Protein AF-A0A447TI63-F1 (afdb_monomer_lite)

Organism: Chromobacterium violaceum (NCBI:txid536)

Structure (mmCIF, N/CA/C/O backbone):
data_AF-A0A447TI63-F1
#
_entry.id   AF-A0A447TI63-F1
#
loop_
_atom_site.group_PDB
_atom_site.id
_atom_site.type_symbol
_atom_site.label_atom_id
_atom_site.label_alt_id
_atom_site.label_comp_id
_atom_site.label_asym_id
_atom_site.label_entity_id
_atom_site.label_seq_id
_atom_site.pdbx_PDB_ins_code
_atom_site.Cartn_x
_atom_site.Cartn_y
_atom_site.Cartn_z
_atom_site.occupancy
_atom_site.B_iso_or_equiv
_atom_site.auth_seq_id
_atom_site.auth_comp_id
_atom_site.auth_asym_id
_atom_site.auth_atom_id
_atom_site.pdbx_PDB_model_num
ATOM 1 N N . MET A 1 1 ? -27.360 9.883 8.284 1.00 72.31 1 MET A N 1
ATOM 2 C CA . MET A 1 1 ? -26.531 8.660 8.289 1.00 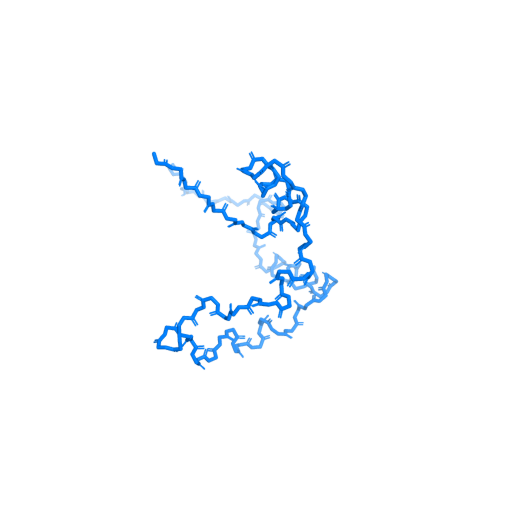72.31 1 MET A CA 1
ATOM 3 C C . MET A 1 1 ? -25.103 9.100 8.034 1.00 72.31 1 MET A C 1
ATOM 5 O O . MET A 1 1 ? -24.913 9.922 7.147 1.00 72.31 1 MET A O 1
ATOM 9 N N . LEU A 1 2 ? -24.146 8.655 8.845 1.00 87.12 2 LEU A N 1
ATOM 10 C CA . LEU A 1 2 ? -22.737 9.005 8.674 1.00 87.12 2 LEU A CA 1
ATOM 11 C C . LEU A 1 2 ? -22.013 7.832 8.007 1.00 87.12 2 LEU A C 1
ATOM 13 O O . LEU A 1 2 ? -22.190 6.695 8.435 1.00 87.12 2 LEU A O 1
ATOM 17 N N . GLY A 1 3 ? -21.224 8.120 6.974 1.00 92.12 3 GLY A N 1
ATOM 18 C CA . GLY A 1 3 ? -20.319 7.166 6.339 1.00 92.12 3 GLY A CA 1
ATOM 19 C C . GLY A 1 3 ? -18.875 7.601 6.553 1.00 92.12 3 GLY A C 1
ATOM 20 O O . GLY A 1 3 ? -18.579 8.793 6.491 1.00 92.12 3 GLY A O 1
ATOM 21 N N . VAL A 1 4 ? -17.992 6.639 6.806 1.00 92.94 4 VAL A N 1
ATOM 22 C CA . VAL A 1 4 ? -16.547 6.859 6.937 1.00 92.94 4 VAL A CA 1
ATOM 23 C C . VAL A 1 4 ? -15.852 5.958 5.925 1.00 92.94 4 VAL A C 1
ATOM 25 O O . VAL A 1 4 ? -16.168 4.773 5.838 1.00 92.94 4 VAL A O 1
ATOM 28 N N . ALA A 1 5 ? -14.930 6.524 5.151 1.00 95.06 5 ALA A N 1
ATOM 29 C CA . ALA A 1 5 ? -14.117 5.801 4.183 1.00 95.06 5 ALA A CA 1
ATOM 30 C C . ALA A 1 5 ? -12.662 6.254 4.321 1.00 95.06 5 ALA A C 1
ATOM 32 O O . ALA A 1 5 ? -12.388 7.453 4.349 1.00 95.06 5 ALA A O 1
ATOM 33 N N . PHE A 1 6 ? -11.749 5.291 4.413 1.00 95.19 6 PHE A N 1
ATOM 34 C CA . PHE A 1 6 ? -10.311 5.535 4.484 1.00 95.19 6 PHE A CA 1
ATOM 35 C C . PHE A 1 6 ? -9.660 5.354 3.109 1.00 95.19 6 PHE A C 1
ATOM 37 O O . PHE A 1 6 ? -10.208 4.692 2.227 1.00 95.19 6 PHE A O 1
ATOM 44 N N . HIS A 1 7 ? -8.482 5.945 2.937 1.00 95.75 7 HIS A N 1
ATOM 45 C CA . HIS A 1 7 ? -7.656 5.846 1.734 1.00 95.75 7 HIS A CA 1
ATOM 46 C C . HIS A 1 7 ? -6.187 5.633 2.120 1.00 95.75 7 HIS A C 1
ATOM 48 O O . HIS A 1 7 ? -5.841 5.722 3.292 1.00 95.75 7 HIS A O 1
ATOM 54 N N . GLU A 1 8 ? -5.308 5.445 1.138 1.00 96.88 8 GLU A N 1
ATOM 55 C CA . GLU A 1 8 ? -3.886 5.120 1.343 1.00 96.88 8 GLU A CA 1
ATOM 56 C C . GLU A 1 8 ? -3.130 6.086 2.270 1.00 96.88 8 GLU A C 1
ATOM 58 O O . GLU A 1 8 ? -2.356 5.648 3.109 1.00 96.88 8 GLU A O 1
ATOM 63 N N . ALA A 1 9 ? -3.382 7.395 2.177 1.00 96.75 9 ALA A N 1
ATOM 64 C CA . ALA A 1 9 ? -2.719 8.374 3.044 1.00 96.75 9 ALA A CA 1
ATOM 65 C C . ALA A 1 9 ? -3.278 8.446 4.483 1.00 96.75 9 ALA A C 1
ATOM 67 O O . ALA A 1 9 ? -2.811 9.270 5.266 1.00 96.75 9 ALA A O 1
ATOM 68 N N . ALA A 1 10 ? -4.294 7.647 4.829 1.00 96.50 10 ALA A N 1
ATOM 69 C CA . ALA A 1 10 ? -4.832 7.622 6.184 1.00 96.50 10 ALA A CA 1
ATOM 70 C C . ALA A 1 10 ? -3.855 6.928 7.136 1.00 96.50 10 ALA A C 1
ATOM 72 O O . ALA A 1 10 ? -3.272 5.896 6.811 1.00 96.50 10 ALA A O 1
ATOM 73 N N . THR A 1 11 ? -3.713 7.488 8.330 1.00 95.94 11 THR A N 1
ATOM 74 C CA . THR A 1 11 ? -2.773 7.008 9.345 1.00 95.94 11 THR A CA 1
ATOM 75 C C . THR A 1 11 ? -3.497 6.525 10.599 1.00 95.94 11 THR A C 1
ATOM 77 O O . THR A 1 11 ? -4.661 6.853 10.840 1.00 95.94 11 THR A O 1
ATOM 80 N N . GLU A 1 12 ? -2.787 5.796 11.461 1.00 94.81 12 GLU A N 1
ATOM 81 C CA . GLU A 1 12 ? -3.293 5.395 12.782 1.00 94.81 12 GLU A CA 1
ATOM 82 C C . GLU A 1 12 ? -3.731 6.601 13.629 1.00 94.81 12 GLU A C 1
ATOM 84 O O . GLU A 1 12 ? -4.705 6.522 14.378 1.00 94.81 12 GLU A O 1
ATOM 89 N N . ALA A 1 13 ? -3.063 7.749 13.467 1.00 94.94 13 ALA A N 1
ATOM 90 C CA . ALA A 1 13 ? -3.419 8.983 14.158 1.00 94.94 13 ALA A CA 1
ATOM 91 C C . ALA A 1 13 ? -4.784 9.529 13.713 1.00 94.94 13 ALA A C 1
ATOM 93 O O . ALA A 1 13 ? -5.514 10.099 14.525 1.00 94.94 13 ALA A O 1
ATOM 94 N N . ASP A 1 14 ? -5.148 9.355 12.441 1.00 95.25 14 ASP A N 1
ATOM 95 C CA . ASP A 1 14 ? -6.453 9.774 11.925 1.00 95.25 14 ASP A CA 1
ATOM 96 C C . ASP A 1 14 ? -7.566 8.885 12.482 1.00 95.25 14 ASP A C 1
ATOM 98 O O . ASP A 1 14 ? -8.610 9.388 12.905 1.00 95.25 14 ASP A O 1
ATOM 102 N N . LEU A 1 15 ? -7.315 7.574 12.570 1.00 94.69 15 LEU A N 1
ATOM 103 C CA . LEU A 1 15 ? -8.228 6.628 13.207 1.00 94.69 15 LEU A CA 1
ATOM 104 C C . LEU A 1 15 ? -8.405 6.932 14.703 1.00 94.69 15 LEU A C 1
ATOM 106 O O . LEU A 1 15 ? -9.537 6.977 15.183 1.00 94.69 15 LEU A O 1
ATOM 110 N N . ALA A 1 16 ? -7.317 7.200 15.431 1.00 95.31 16 ALA A N 1
ATOM 111 C CA . ALA A 1 16 ? -7.367 7.552 16.850 1.00 95.31 16 ALA A CA 1
ATOM 112 C C . ALA A 1 16 ? -8.203 8.814 17.103 1.00 95.31 16 ALA A C 1
ATOM 114 O O . ALA A 1 16 ? -9.090 8.803 17.958 1.00 95.31 16 ALA A O 1
ATOM 115 N N . LYS A 1 17 ? -7.987 9.870 16.306 1.00 95.25 17 LYS A N 1
ATOM 116 C CA . LYS A 1 17 ? -8.785 11.105 16.369 1.00 95.25 17 LYS A CA 1
ATOM 117 C C . LYS A 1 17 ? -10.257 10.845 16.084 1.00 95.25 17 LYS A C 1
ATOM 119 O O . LYS A 1 17 ? -11.117 11.406 16.757 1.00 95.25 17 LYS A O 1
ATOM 124 N N . LEU A 1 18 ? -10.559 10.008 15.090 1.00 95.38 18 LEU A N 1
ATOM 125 C CA . LEU A 1 18 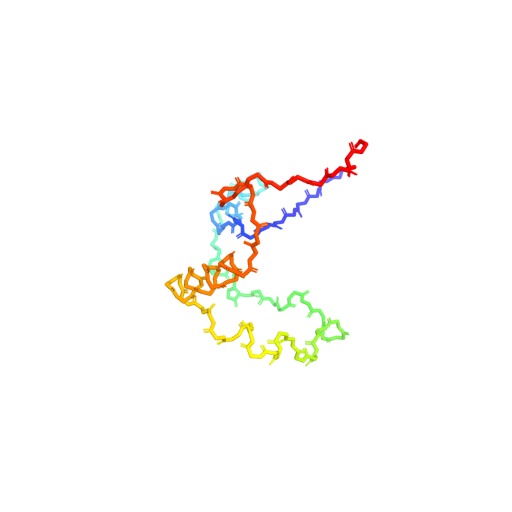? -11.935 9.655 14.759 1.00 95.38 18 LEU A CA 1
ATOM 126 C C . LEU A 1 18 ? -12.609 8.940 15.942 1.00 95.38 18 LEU A C 1
ATOM 128 O O . LEU A 1 18 ? -13.711 9.317 16.333 1.00 95.38 18 LEU A O 1
ATOM 132 N N . ILE A 1 19 ? -11.945 7.951 16.550 1.00 94.81 19 ILE A N 1
ATOM 133 C CA . ILE A 1 19 ? -12.490 7.225 17.706 1.00 94.81 19 ILE A CA 1
ATOM 134 C C . ILE A 1 19 ? -12.701 8.168 18.893 1.00 94.81 19 ILE A C 1
ATOM 136 O O . ILE A 1 19 ? -13.761 8.123 19.521 1.00 94.81 19 ILE A O 1
ATOM 140 N N . GLU A 1 20 ? -11.745 9.048 19.183 1.00 95.94 20 GLU A N 1
ATOM 141 C CA . GLU A 1 20 ? -11.880 10.041 20.250 1.00 95.94 20 GLU A CA 1
ATOM 142 C C . GLU A 1 20 ? -13.057 10.988 19.989 1.00 95.94 20 GLU A C 1
ATOM 144 O O . GLU A 1 20 ? -13.852 11.242 20.892 1.00 95.94 20 GLU A O 1
ATOM 149 N N . LEU A 1 21 ? -13.246 11.432 18.745 1.00 95.69 21 LEU A N 1
ATOM 150 C CA . LEU A 1 21 ? -14.360 12.298 18.360 1.00 95.69 21 LEU A CA 1
ATOM 151 C C . LEU A 1 21 ? -15.727 11.629 18.574 1.00 95.69 21 LEU A C 1
ATOM 153 O O . LEU A 1 21 ? -16.676 12.300 18.976 1.00 95.69 21 LEU A O 1
ATOM 157 N N . PHE A 1 22 ? -15.839 10.317 18.342 1.00 93.62 22 PHE A N 1
ATOM 158 C CA . PHE A 1 22 ? -17.098 9.583 18.531 1.00 93.62 22 PHE A CA 1
ATOM 159 C C . PHE A 1 22 ? -17.331 9.083 19.957 1.00 93.62 22 PHE A C 1
ATOM 161 O O . PHE A 1 22 ? -18.483 8.947 20.369 1.00 93.62 22 PHE A O 1
ATOM 168 N N . THR A 1 23 ? -16.273 8.780 20.708 1.00 94.25 23 THR A N 1
ATOM 169 C CA . THR A 1 23 ? -16.380 8.114 22.020 1.00 94.25 23 THR A CA 1
ATOM 170 C C . THR A 1 23 ? -16.016 9.012 23.201 1.00 94.25 23 THR A C 1
ATOM 172 O O . THR A 1 23 ? -16.323 8.669 24.345 1.00 94.25 23 THR A O 1
ATOM 175 N N . GLY A 1 24 ? -15.356 10.145 22.946 1.00 94.44 24 GLY A N 1
ATOM 176 C CA . GLY A 1 24 ? -14.800 11.040 23.960 1.00 94.44 24 GLY A CA 1
ATOM 177 C C . GLY A 1 24 ? -1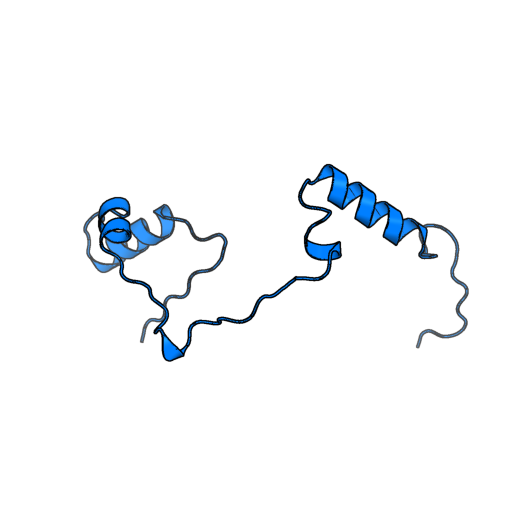3.630 10.441 24.745 1.00 94.44 24 GLY A C 1
ATOM 178 O O . GLY A 1 24 ? -13.300 10.949 25.816 1.00 94.44 24 GLY A O 1
ATOM 179 N N . LYS A 1 25 ? -13.045 9.331 24.275 1.00 93.81 25 LYS A N 1
ATOM 180 C CA . LYS A 1 25 ? -11.948 8.626 24.946 1.00 93.81 25 LYS A CA 1
ATOM 181 C C . LYS A 1 25 ? -10.825 8.310 23.959 1.00 93.81 25 LYS A C 1
ATOM 183 O O . LYS A 1 25 ? -11.118 7.946 22.820 1.00 93.81 25 LYS A O 1
ATOM 188 N N . PRO A 1 26 ? -9.556 8.381 24.394 1.00 91.94 26 PRO A N 1
ATOM 189 C CA . PRO A 1 26 ? -8.448 7.920 23.574 1.00 91.94 26 PRO A CA 1
ATOM 190 C C . PRO A 1 26 ? -8.541 6.405 23.366 1.00 91.94 26 PRO A C 1
ATOM 192 O O . PRO A 1 26 ? -8.966 5.667 24.260 1.00 91.94 26 PRO A O 1
ATOM 195 N N . ALA A 1 27 ? -8.123 5.952 22.188 1.00 91.00 27 ALA A N 1
ATOM 196 C CA . ALA A 1 27 ? -8.064 4.542 21.831 1.00 91.00 27 ALA A CA 1
ATOM 197 C C . ALA A 1 27 ? -6.615 4.070 21.713 1.00 91.00 27 ALA A C 1
ATOM 199 O O . ALA A 1 27 ? -5.763 4.779 21.178 1.00 91.00 27 ALA A O 1
ATOM 200 N N . ASP A 1 28 ? -6.359 2.853 22.182 1.00 93.62 28 ASP A N 1
ATOM 201 C CA . ASP A 1 28 ? -5.109 2.143 21.926 1.00 93.62 28 ASP A CA 1
ATOM 202 C C . ASP A 1 28 ? -5.228 1.405 20.586 1.00 93.62 28 ASP A C 1
ATOM 204 O O . ASP A 1 28 ? -5.843 0.340 20.496 1.00 93.62 28 ASP A O 1
ATOM 208 N N . ILE A 1 29 ? -4.689 2.015 19.528 1.00 94.25 29 ILE A N 1
ATOM 209 C CA . ILE A 1 29 ? -4.783 1.478 18.165 1.00 94.25 29 ILE A CA 1
ATOM 210 C C . ILE A 1 29 ? -4.002 0.170 18.025 1.00 94.25 29 ILE A C 1
ATOM 212 O O . ILE A 1 29 ? -4.485 -0.745 17.365 1.00 94.25 29 ILE A O 1
ATOM 216 N N . ALA A 1 30 ? -2.857 0.034 18.698 1.00 93.19 30 ALA A N 1
ATOM 217 C CA . ALA A 1 30 ? -2.042 -1.176 18.624 1.00 93.19 30 ALA A CA 1
ATOM 218 C C . ALA A 1 30 ? -2.766 -2.383 19.240 1.00 93.19 30 ALA A C 1
ATOM 220 O O . ALA A 1 30 ? -2.744 -3.481 18.685 1.00 93.19 30 ALA A O 1
ATOM 221 N N . ALA A 1 31 ? -3.460 -2.180 20.365 1.00 93.94 31 ALA A N 1
ATOM 222 C CA . ALA A 1 31 ? -4.282 -3.226 20.969 1.00 93.94 31 ALA A CA 1
ATOM 223 C C . ALA A 1 31 ? -5.484 -3.611 20.086 1.00 93.94 31 ALA A C 1
ATOM 225 O O . ALA A 1 31 ? -5.841 -4.789 20.014 1.00 93.94 31 ALA A O 1
ATOM 226 N N . LEU A 1 32 ? -6.103 -2.634 19.411 1.00 92.50 32 LEU A N 1
ATOM 227 C CA . LEU A 1 32 ? -7.204 -2.882 18.477 1.00 92.50 32 LEU A CA 1
ATOM 228 C C . LEU A 1 32 ? -6.743 -3.659 17.243 1.00 92.50 32 LEU A C 1
ATOM 230 O O . LEU A 1 32 ? -7.435 -4.590 16.841 1.00 92.50 32 LEU A O 1
ATOM 234 N N . ASP A 1 33 ? -5.584 -3.315 16.681 1.00 92.38 33 ASP A N 1
ATOM 235 C CA . ASP A 1 33 ? -5.003 -4.003 15.527 1.00 92.38 33 ASP A CA 1
ATOM 236 C C . ASP A 1 33 ? -4.651 -5.460 15.860 1.00 92.38 33 ASP A C 1
ATOM 238 O O . ASP A 1 33 ? -5.047 -6.382 15.151 1.00 92.38 33 ASP A O 1
ATOM 242 N N . ALA A 1 34 ? -4.037 -5.702 17.023 1.00 93.69 34 ALA A N 1
ATOM 243 C CA . ALA A 1 34 ? -3.725 -7.057 17.484 1.00 93.69 34 ALA A CA 1
ATOM 244 C C . ALA A 1 34 ? -4.972 -7.938 17.703 1.00 93.69 34 ALA A C 1
ATOM 246 O O . ALA A 1 34 ? -4.894 -9.164 17.604 1.00 93.69 34 ALA A O 1
ATOM 247 N N . ALA A 1 35 ? -6.115 -7.328 18.026 1.00 94.44 35 ALA A N 1
ATOM 248 C CA . ALA A 1 35 ? -7.391 -8.016 18.203 1.00 94.44 35 ALA A CA 1
ATOM 249 C C . ALA A 1 35 ? -8.240 -8.070 16.919 1.00 94.44 35 ALA A C 1
ATOM 251 O O . ALA A 1 35 ? -9.271 -8.753 16.898 1.00 94.44 35 ALA A O 1
ATOM 252 N N . ALA A 1 36 ? -7.848 -7.344 15.867 1.00 92.00 36 ALA A N 1
ATOM 253 C CA . ALA A 1 36 ? -8.614 -7.240 14.639 1.00 92.00 36 ALA A CA 1
ATOM 254 C C . ALA A 1 36 ? -8.628 -8.577 13.891 1.00 92.00 36 ALA A C 1
ATOM 256 O O . ALA A 1 36 ? -7.619 -9.264 13.739 1.00 92.00 36 ALA A O 1
ATOM 257 N N . GLN A 1 37 ? -9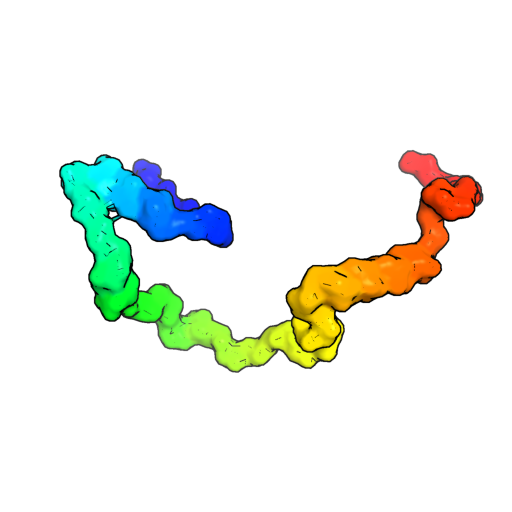.810 -8.949 13.406 1.00 90.62 37 GLN A N 1
ATOM 258 C CA . GLN A 1 37 ? -9.968 -10.089 12.512 1.00 90.62 37 GLN A CA 1
ATOM 259 C C . GLN A 1 37 ? -9.869 -9.635 11.059 1.00 90.62 37 GLN A C 1
ATOM 261 O O . GLN A 1 37 ? -10.101 -8.472 10.729 1.00 90.62 37 GLN A O 1
ATOM 266 N N . ASP A 1 38 ? -9.567 -10.587 10.183 1.00 87.56 38 ASP A N 1
ATOM 267 C CA . ASP A 1 38 ? -9.459 -10.347 8.752 1.00 87.56 38 ASP A CA 1
ATOM 268 C C . ASP A 1 38 ? -10.789 -9.810 8.190 1.00 87.56 38 ASP A C 1
ATOM 270 O O . ASP A 1 38 ? -11.833 -10.461 8.285 1.00 87.56 38 ASP A O 1
ATOM 274 N N . ALA A 1 39 ? -10.761 -8.601 7.626 1.00 90.44 39 ALA A N 1
ATOM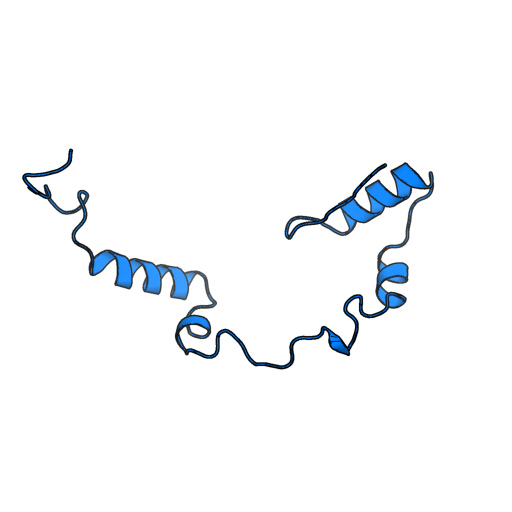 275 C CA . ALA A 1 39 ? -11.973 -7.870 7.255 1.00 90.44 39 ALA A CA 1
ATOM 276 C C . ALA A 1 39 ? -12.668 -8.436 6.004 1.00 90.44 39 ALA A C 1
ATOM 278 O O . ALA A 1 39 ? -13.836 -8.137 5.748 1.00 90.44 39 ALA A O 1
ATOM 279 N N . ILE A 1 40 ? -11.957 -9.241 5.210 1.00 92.94 40 ILE A N 1
ATOM 280 C CA . ILE A 1 40 ? -12.460 -9.801 3.954 1.00 92.94 40 ILE A CA 1
ATOM 281 C C . ILE A 1 40 ? -12.899 -11.256 4.190 1.00 92.94 40 ILE A C 1
ATOM 283 O O . ILE A 1 40 ? -12.054 -12.104 4.496 1.00 92.94 40 ILE A O 1
ATOM 287 N N . PRO A 1 41 ? -14.193 -11.596 4.010 1.00 93.75 41 PRO A N 1
ATOM 288 C CA . PRO A 1 41 ? -14.677 -12.969 4.129 1.00 93.75 41 PRO A CA 1
ATOM 289 C C . PRO A 1 41 ? -13.939 -13.926 3.192 1.00 93.75 41 PRO A C 1
ATOM 291 O O . PRO A 1 41 ? -13.668 -13.577 2.045 1.00 93.75 41 PRO A O 1
ATOM 294 N N . ALA A 1 42 ? -13.682 -15.159 3.640 1.00 92.38 42 ALA A N 1
ATOM 295 C CA . ALA A 1 42 ? -12.908 -16.148 2.878 1.00 92.38 42 ALA A CA 1
ATOM 296 C C . ALA A 1 42 ? -13.435 -16.369 1.448 1.00 92.38 42 ALA A C 1
ATOM 298 O O . ALA A 1 42 ? -12.650 -16.397 0.509 1.00 92.38 42 ALA A O 1
ATOM 299 N N . ALA A 1 43 ? -14.759 -16.421 1.268 1.00 94.88 43 ALA A N 1
ATOM 300 C CA . ALA A 1 43 ? -15.394 -16.593 -0.043 1.00 94.88 43 ALA A CA 1
ATOM 301 C C . ALA A 1 43 ? -15.176 -15.415 -1.018 1.00 94.88 43 ALA A C 1
ATOM 303 O O . ALA A 1 43 ? -15.435 -15.556 -2.209 1.00 94.88 43 ALA A O 1
ATOM 304 N N . LEU A 1 44 ? -14.738 -14.254 -0.521 1.00 95.56 44 LEU A N 1
ATOM 305 C CA . LEU A 1 44 ? -14.461 -13.047 -1.307 1.00 95.56 44 LEU A CA 1
ATOM 306 C C . LEU A 1 44 ? -12.959 -12.765 -1.440 1.00 95.56 44 LEU A C 1
ATOM 308 O O . LEU A 1 44 ? -12.573 -11.802 -2.107 1.00 95.56 44 LEU A O 1
ATOM 312 N N . LYS A 1 45 ? -12.100 -13.573 -0.809 1.00 95.25 45 LYS A N 1
ATOM 313 C CA . LYS A 1 45 ? -10.652 -13.408 -0.922 1.00 95.25 45 LYS A CA 1
ATOM 314 C C . LYS A 1 45 ? -10.204 -13.825 -2.316 1.00 95.25 45 LYS A C 1
ATOM 316 O O . LYS A 1 45 ? -10.535 -14.900 -2.806 1.00 95.25 45 LYS A O 1
ATOM 321 N N . ARG A 1 46 ? -9.425 -12.962 -2.964 1.00 95.06 46 ARG A N 1
ATOM 322 C CA . ARG A 1 46 ? -8.836 -13.274 -4.266 1.00 95.06 46 ARG A CA 1
ATOM 323 C C . ARG A 1 46 ? -7.674 -14.250 -4.086 1.00 95.06 46 ARG A C 1
ATOM 325 O O . ARG A 1 46 ? -6.704 -13.918 -3.415 1.00 95.06 46 ARG A O 1
ATOM 332 N N . GLU A 1 47 ? -7.745 -15.390 -4.764 1.00 95.19 47 GLU A N 1
ATOM 333 C CA . GLU A 1 47 ? -6.695 -16.424 -4.736 1.00 95.19 47 GLU A CA 1
ATOM 334 C C . GLU A 1 47 ? -5.749 -16.361 -5.948 1.00 95.19 47 GLU A C 1
ATOM 336 O O . GLU A 1 47 ? -4.626 -16.856 -5.906 1.00 95.19 47 GLU A O 1
ATOM 341 N N . SER A 1 48 ? -6.180 -15.733 -7.046 1.00 96.69 48 SER A N 1
ATOM 342 C CA . SER A 1 48 ? -5.388 -15.631 -8.274 1.00 96.69 48 SER A CA 1
ATOM 343 C C . SER A 1 48 ? -4.209 -14.662 -8.135 1.00 96.69 48 SER A C 1
ATOM 345 O O . SER A 1 48 ? -4.379 -13.539 -7.644 1.00 96.69 48 SER A O 1
ATOM 347 N N . ALA A 1 49 ? -3.052 -15.040 -8.682 1.00 96.19 49 ALA A N 1
ATOM 348 C CA . ALA A 1 49 ? -1.893 -14.157 -8.795 1.00 96.19 49 ALA A CA 1
ATOM 349 C C . ALA A 1 49 ? -2.170 -12.957 -9.723 1.00 96.19 49 ALA A C 1
ATOM 351 O O . ALA A 1 49 ? -2.899 -13.068 -10.709 1.00 96.19 49 ALA A O 1
ATOM 352 N N . ILE A 1 50 ? -1.553 -11.812 -9.422 1.00 96.56 50 ILE A N 1
ATOM 353 C CA . ILE A 1 50 ? -1.642 -10.580 -10.218 1.00 96.56 50 ILE A CA 1
ATOM 354 C C . ILE A 1 50 ? -0.259 -10.004 -10.487 1.00 96.56 50 ILE A C 1
ATOM 356 O O . ILE A 1 50 ? 0.696 -10.354 -9.802 1.00 96.56 50 ILE A O 1
ATOM 360 N N . LEU A 1 51 ? -0.171 -9.106 -11.476 1.00 95.31 51 LEU A N 1
ATOM 361 C CA . LEU A 1 51 ? 1.065 -8.389 -11.813 1.00 95.31 51 LEU A CA 1
ATOM 362 C C . LEU A 1 51 ? 2.255 -9.343 -12.040 1.00 95.31 51 LEU A C 1
ATOM 364 O O . LEU A 1 51 ? 3.398 -9.030 -11.726 1.00 95.31 51 LEU A O 1
ATOM 368 N N . THR A 1 52 ? 1.980 -10.524 -12.603 1.00 96.69 52 THR A N 1
ATOM 369 C CA . THR A 1 52 ? 2.968 -11.597 -12.798 1.00 96.69 52 THR A CA 1
ATOM 370 C C . THR A 1 52 ? 3.954 -11.304 -13.926 1.00 96.69 52 THR A C 1
ATOM 372 O O . THR A 1 52 ? 5.020 -11.913 -13.989 1.00 96.69 52 THR A O 1
ATOM 375 N N . HIS A 1 53 ? 3.623 -10.375 -14.828 1.00 96.56 53 HIS A N 1
ATOM 376 C CA . HIS A 1 53 ? 4.520 -9.986 -15.908 1.00 96.56 53 HIS A CA 1
ATOM 377 C C . HIS A 1 53 ? 5.798 -9.344 -15.331 1.00 96.56 53 HIS A C 1
ATOM 379 O O . HIS A 1 53 ? 5.691 -8.483 -14.450 1.00 96.56 53 HIS A O 1
ATOM 385 N N . PRO A 1 54 ? 7.000 -9.681 -15.841 1.00 95.31 54 PRO A N 1
ATOM 386 C CA . PRO A 1 54 ? 8.264 -9.202 -15.279 1.00 95.31 54 PRO A CA 1
ATOM 387 C C . PRO A 1 54 ? 8.355 -7.681 -15.124 1.00 95.31 54 PRO A C 1
ATOM 389 O O . PRO A 1 54 ? 8.942 -7.209 -14.162 1.00 95.31 54 PRO A O 1
ATOM 392 N N . VAL A 1 55 ? 7.711 -6.913 -16.009 1.00 94.94 55 VAL A N 1
ATOM 393 C CA . VAL A 1 55 ? 7.716 -5.436 -15.971 1.00 94.94 55 VAL A CA 1
ATOM 394 C C . VAL A 1 55 ? 7.272 -4.842 -14.627 1.00 94.94 55 VAL A C 1
ATOM 396 O O . VAL A 1 55 ? 7.760 -3.786 -14.241 1.00 94.94 55 VAL A O 1
ATOM 399 N N . PHE A 1 56 ? 6.382 -5.521 -13.897 1.00 95.00 56 PHE A N 1
ATOM 400 C CA . PHE A 1 56 ? 5.901 -5.068 -12.588 1.00 95.00 56 PHE A CA 1
ATOM 401 C C . PHE A 1 56 ? 6.845 -5.447 -11.437 1.00 95.00 56 PHE A C 1
ATOM 403 O O . PHE A 1 56 ? 6.636 -5.018 -10.306 1.00 95.00 56 PHE A O 1
ATOM 410 N N . ASN A 1 57 ? 7.876 -6.248 -11.713 1.00 93.56 57 ASN A N 1
ATOM 411 C CA . ASN A 1 57 ? 8.781 -6.828 -10.721 1.00 93.56 57 ASN A CA 1
ATOM 412 C C . ASN A 1 57 ? 10.257 -6.454 -10.951 1.00 93.56 57 ASN A C 1
ATOM 414 O O . ASN A 1 57 ? 11.112 -6.855 -10.171 1.00 93.56 57 ASN A O 1
ATOM 418 N N . THR A 1 58 ? 10.578 -5.707 -12.015 1.00 91.62 58 THR A N 1
ATOM 419 C CA . THR A 1 58 ? 11.962 -5.344 -12.381 1.00 91.62 58 THR A CA 1
ATOM 420 C C . THR A 1 58 ? 12.365 -3.918 -12.010 1.00 91.62 58 THR A C 1
ATOM 422 O O . THR A 1 58 ? 13.527 -3.559 -12.183 1.00 91.62 58 THR A O 1
ATOM 425 N N . HIS A 1 59 ? 11.426 -3.082 -11.560 1.00 93.62 59 HIS A N 1
ATOM 426 C CA . HIS A 1 59 ? 11.659 -1.658 -11.311 1.00 93.62 59 HIS A CA 1
ATOM 427 C C . HIS A 1 59 ? 10.999 -1.240 -9.992 1.00 93.62 59 HIS A C 1
ATOM 429 O O . HIS A 1 59 ? 9.915 -0.668 -9.993 1.00 93.62 59 HIS A O 1
ATOM 435 N N . HIS A 1 60 ? 11.610 -1.575 -8.854 1.00 91.94 60 HIS A N 1
ATOM 436 C CA . HIS A 1 60 ? 11.056 -1.243 -7.526 1.00 91.94 60 HIS A CA 1
ATOM 437 C C . HIS A 1 60 ? 11.815 -0.118 -6.836 1.00 91.94 60 HIS A C 1
ATOM 439 O O . HIS A 1 60 ? 11.251 0.567 -5.987 1.00 91.94 60 HIS A O 1
ATOM 445 N N . SER A 1 61 ? 13.072 0.116 -7.219 1.00 95.19 61 SER A N 1
ATOM 446 C CA . SER A 1 61 ? 13.789 1.302 -6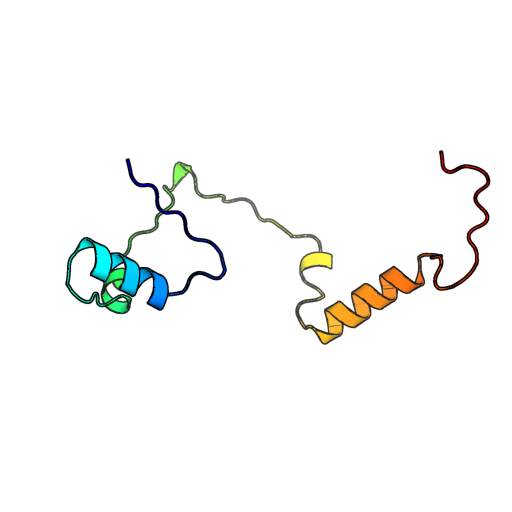.764 1.00 95.19 61 SER A CA 1
ATOM 447 C C . SER A 1 61 ? 13.423 2.522 -7.605 1.00 95.19 61 SER A C 1
ATOM 449 O O . SER A 1 61 ? 13.193 2.436 -8.815 1.00 95.19 61 SER A O 1
ATOM 451 N N . GLU A 1 62 ? 13.451 3.693 -6.973 1.00 94.88 62 GLU A N 1
ATOM 452 C CA . GLU A 1 62 ? 13.247 4.969 -7.658 1.00 94.88 62 GLU A CA 1
ATOM 453 C C . GLU A 1 62 ? 14.231 5.147 -8.828 1.00 94.88 62 GLU A C 1
ATOM 455 O O . GLU A 1 62 ? 13.845 5.548 -9.923 1.00 94.88 62 GLU A O 1
ATOM 460 N N . HIS A 1 63 ? 15.497 4.757 -8.641 1.00 95.06 63 HIS A N 1
ATOM 461 C CA . HIS A 1 63 ? 16.530 4.864 -9.672 1.00 95.06 63 HIS A CA 1
ATOM 462 C C . HIS A 1 63 ? 16.254 3.969 -10.889 1.00 95.06 63 HIS A C 1
ATOM 464 O O . HIS A 1 63 ? 16.457 4.397 -12.028 1.00 95.06 63 HIS A O 1
ATOM 470 N N . GLU A 1 64 ? 15.798 2.732 -10.680 1.00 92.12 64 GLU A N 1
ATOM 471 C CA . GLU A 1 64 ? 15.395 1.844 -11.776 1.00 92.12 64 GLU A CA 1
ATOM 472 C C . GLU A 1 64 ? 14.151 2.371 -12.485 1.00 92.12 64 GLU A C 1
ATOM 474 O O . GLU A 1 64 ? 14.116 2.363 -13.716 1.00 92.12 64 GLU A O 1
ATOM 479 N N . MET A 1 65 ? 13.173 2.877 -11.727 1.00 96.19 65 MET A N 1
ATOM 480 C CA . MET A 1 65 ? 11.951 3.466 -12.270 1.00 96.19 65 MET A CA 1
ATOM 481 C C . MET A 1 65 ? 12.265 4.677 -13.150 1.00 96.19 65 MET A C 1
ATOM 483 O O . MET A 1 65 ? 11.805 4.749 -14.286 1.00 96.19 65 MET A O 1
ATOM 487 N N . LEU A 1 66 ? 13.121 5.589 -12.681 1.00 95.94 66 LEU A N 1
ATOM 488 C CA . LEU A 1 66 ? 13.558 6.761 -13.443 1.00 95.94 66 LEU A CA 1
ATOM 489 C C . LEU A 1 66 ? 14.267 6.367 -14.742 1.00 95.94 66 LEU A C 1
ATOM 491 O O . LEU A 1 66 ? 13.962 6.906 -15.807 1.00 95.94 66 LEU A O 1
ATOM 495 N N . ARG A 1 67 ? 15.186 5.393 -14.687 1.00 94.38 67 ARG A N 1
ATOM 496 C CA . ARG A 1 67 ? 15.865 4.881 -15.889 1.00 94.38 67 ARG A CA 1
ATOM 497 C C . ARG A 1 67 ? 14.883 4.224 -16.854 1.00 94.38 67 ARG A C 1
ATOM 499 O O . ARG A 1 67 ? 15.011 4.413 -18.063 1.00 94.38 67 ARG A O 1
ATOM 506 N N . TYR A 1 68 ? 13.921 3.466 -16.335 1.00 95.19 68 TYR A N 1
ATOM 507 C CA . TYR A 1 68 ? 12.892 2.820 -17.138 1.00 95.19 68 TYR A CA 1
ATOM 508 C C . TYR A 1 68 ? 11.990 3.851 -17.826 1.00 95.19 68 TYR A C 1
ATOM 510 O O . TYR A 1 68 ? 11.847 3.801 -19.046 1.00 95.19 68 TYR A O 1
ATOM 518 N N . MET A 1 69 ? 11.484 4.845 -17.091 1.00 95.00 69 MET A N 1
ATOM 519 C CA . MET A 1 69 ? 10.693 5.945 -17.650 1.00 95.00 69 MET A CA 1
ATOM 520 C C . MET A 1 69 ? 11.478 6.720 -18.708 1.00 95.00 69 MET A C 1
ATOM 522 O O . MET A 1 69 ? 10.969 6.916 -19.808 1.00 95.00 69 MET A O 1
ATOM 526 N N . LYS A 1 70 ? 12.746 7.072 -18.446 1.00 93.12 70 LYS A N 1
ATOM 527 C CA . LYS A 1 70 ? 13.569 7.785 -19.433 1.00 93.12 70 LYS A CA 1
ATOM 528 C C . LYS A 1 70 ? 13.815 6.959 -20.696 1.00 93.12 70 LYS A C 1
ATOM 530 O O . LYS A 1 70 ? 13.820 7.491 -21.803 1.00 93.12 70 LYS A O 1
ATOM 535 N N . LYS A 1 71 ? 14.003 5.644 -20.551 1.00 93.25 71 LYS A N 1
ATOM 536 C CA . LYS A 1 71 ? 14.121 4.725 -21.690 1.00 93.25 71 LYS A CA 1
ATOM 537 C C . LYS A 1 71 ? 12.848 4.709 -22.536 1.00 93.25 71 LYS A C 1
ATOM 539 O O . LYS A 1 71 ? 12.969 4.607 -23.751 1.00 93.25 71 LYS A O 1
ATOM 544 N N . LEU A 1 72 ? 11.668 4.758 -21.917 1.00 94.00 72 LEU A N 1
ATOM 545 C CA . LEU A 1 72 ? 10.398 4.833 -22.640 1.00 94.00 72 LEU A CA 1
ATOM 546 C C . LEU A 1 72 ? 10.234 6.193 -23.324 1.00 94.00 72 LEU A C 1
ATOM 548 O O . LEU A 1 72 ? 10.018 6.221 -24.528 1.00 94.00 72 LEU A O 1
ATOM 552 N N . GLU A 1 73 ? 10.455 7.290 -22.598 1.00 92.38 73 GLU A N 1
ATOM 553 C CA . GLU A 1 73 ? 10.369 8.663 -23.116 1.00 92.38 73 GLU A CA 1
ATOM 554 C C . GLU A 1 73 ? 11.253 8.865 -24.355 1.00 92.38 73 GLU A C 1
ATOM 556 O O . GLU A 1 73 ? 10.813 9.414 -25.356 1.00 92.38 73 GLU A O 1
ATOM 561 N N . ASN A 1 74 ? 12.488 8.352 -24.336 1.00 90.56 74 ASN A N 1
ATOM 562 C CA . ASN A 1 74 ? 13.419 8.485 -25.460 1.00 90.56 74 ASN A CA 1
ATOM 563 C C . ASN A 1 74 ? 12.973 7.746 -26.739 1.00 90.56 74 ASN A C 1
ATOM 565 O O . ASN A 1 74 ? 13.604 7.913 -27.782 1.00 90.56 74 ASN A O 1
ATOM 569 N N . ARG A 1 75 ? 11.956 6.877 -26.668 1.00 89.12 75 ARG A N 1
ATOM 570 C CA . ARG A 1 75 ? 11.401 6.175 -27.838 1.00 89.12 75 ARG A CA 1
ATOM 571 C C . ARG A 1 75 ? 10.264 6.957 -28.494 1.00 89.12 75 ARG A C 1
ATOM 573 O O . ARG A 1 75 ? 9.882 6.594 -29.605 1.00 89.12 75 ARG A O 1
ATOM 580 N N . ASP A 1 76 ? 9.794 8.024 -27.853 1.00 86.56 76 ASP A N 1
ATOM 581 C CA . ASP A 1 76 ? 8.697 8.854 -28.328 1.00 86.56 76 ASP A CA 1
ATOM 582 C C . ASP A 1 76 ? 9.229 10.178 -28.898 1.00 86.56 76 ASP A C 1
ATOM 584 O O . ASP A 1 76 ? 10.020 10.889 -28.275 1.00 86.56 76 ASP A O 1
ATOM 588 N N . LEU A 1 77 ? 8.783 10.540 -30.106 1.00 79.12 77 LEU A N 1
ATOM 589 C CA . LEU A 1 77 ? 9.030 11.868 -30.665 1.00 79.12 77 LEU A CA 1
ATOM 590 C C . LEU A 1 77 ? 7.961 12.824 -30.132 1.00 79.12 77 LEU A C 1
ATOM 592 O O . LEU A 1 77 ? 6.808 12.769 -30.553 1.00 79.12 77 LEU A O 1
ATOM 596 N N . ALA A 1 78 ? 8.357 13.704 -29.218 1.00 83.25 78 ALA A N 1
ATOM 597 C CA . ALA A 1 78 ? 7.486 14.703 -28.608 1.00 83.25 78 ALA A CA 1
ATOM 598 C C . ALA A 1 78 ? 7.882 16.141 -29.012 1.00 83.25 78 ALA A C 1
ATOM 600 O O . ALA A 1 78 ? 8.946 16.387 -29.587 1.00 83.25 78 ALA A O 1
ATOM 601 N N . MET A 1 79 ? 7.012 17.116 -28.712 1.00 78.94 79 MET A N 1
ATOM 602 C CA . MET A 1 79 ? 7.202 18.533 -29.082 1.00 78.94 79 MET A CA 1
ATOM 603 C C . MET A 1 79 ? 8.434 19.192 -28.436 1.00 78.94 79 MET A C 1
ATOM 605 O O . MET A 1 79 ? 8.888 20.236 -28.894 1.00 78.94 79 MET A O 1
ATOM 609 N N . ASN A 1 80 ? 8.985 18.588 -27.381 1.00 78.94 80 ASN A N 1
ATOM 610 C CA . ASN A 1 80 ? 10.244 18.990 -26.747 1.00 78.94 80 ASN A CA 1
ATOM 611 C C . ASN A 1 80 ? 11.488 18.624 -27.584 1.00 78.94 80 ASN A C 1
ATOM 613 O O . ASN A 1 80 ? 12.563 19.161 -27.330 1.00 78.94 80 ASN A O 1
ATOM 617 N N . HIS A 1 81 ? 11.352 17.732 -28.572 1.00 72.38 81 HIS A N 1
ATOM 618 C CA . HIS A 1 81 ? 12.438 17.303 -29.453 1.00 72.38 81 HIS A CA 1
ATOM 619 C C . HIS A 1 81 ? 12.379 17.956 -30.836 1.00 72.38 81 HIS A C 1
ATOM 621 O O . HIS A 1 81 ? 13.422 18.245 -31.419 1.00 72.38 81 HIS A O 1
ATOM 627 N N . SER A 1 82 ? 11.183 18.198 -31.374 1.00 76.19 82 SER A N 1
ATOM 628 C CA . SER A 1 82 ? 11.006 18.890 -32.656 1.00 76.19 82 SER A CA 1
ATOM 629 C C . SER A 1 82 ? 9.567 19.368 -32.835 1.00 76.19 82 SER A C 1
ATOM 631 O O . SER A 1 82 ? 8.655 18.886 -32.163 1.00 76.19 82 SER A O 1
ATOM 633 N N . MET A 1 83 ? 9.346 20.292 -33.773 1.00 82.62 83 MET A N 1
ATOM 634 C CA . MET A 1 83 ? 7.993 20.601 -34.226 1.00 82.62 83 MET A CA 1
ATOM 635 C C . MET A 1 83 ? 7.377 19.344 -34.851 1.00 82.62 83 MET A C 1
ATOM 637 O O . MET A 1 83 ? 7.885 18.826 -35.842 1.00 82.62 83 MET A O 1
ATOM 641 N N . ILE A 1 84 ? 6.263 18.873 -34.294 1.00 80.44 84 ILE A N 1
ATOM 642 C CA . ILE A 1 84 ? 5.472 17.796 -34.889 1.00 80.44 84 ILE A CA 1
ATOM 643 C C . ILE A 1 84 ? 4.475 18.449 -35.845 1.00 80.44 84 ILE A C 1
ATOM 645 O O . ILE A 1 84 ? 3.410 18.905 -35.435 1.00 80.44 84 ILE A O 1
ATOM 649 N N . SER A 1 85 ? 4.836 18.547 -37.124 1.00 71.62 85 SER A N 1
ATOM 650 C CA . SER A 1 85 ? 3.984 19.133 -38.167 1.00 71.62 85 SER A CA 1
ATOM 651 C C . SER A 1 85 ? 2.894 18.153 -38.618 1.00 71.62 85 SER A C 1
ATOM 653 O O . SER A 1 85 ? 2.856 17.740 -39.777 1.00 71.62 85 SER A O 1
ATOM 655 N N . LEU A 1 86 ? 2.004 17.753 -37.706 1.00 75.88 86 LEU A N 1
ATOM 656 C CA . LEU A 1 86 ? 0.778 17.058 -38.089 1.00 75.88 86 LEU A CA 1
ATOM 657 C C . LEU A 1 86 ? -0.212 18.088 -38.647 1.00 75.88 86 LEU A C 1
ATOM 659 O O . LEU A 1 86 ? -0.794 18.878 -37.905 1.00 75.88 86 LEU A O 1
ATOM 663 N N . ALA A 1 87 ? -0.422 18.078 -39.962 1.00 62.25 87 ALA A N 1
ATOM 664 C CA . ALA A 1 87 ? -1.520 18.805 -40.591 1.00 62.25 87 ALA A CA 1
ATOM 665 C C . ALA A 1 87 ? -2.848 18.069 -40.331 1.00 62.25 87 ALA A C 1
ATOM 667 O O . ALA A 1 87 ? -3.353 17.392 -41.218 1.00 62.25 87 ALA A O 1
ATOM 668 N N . ALA A 1 88 ? -3.343 18.145 -39.091 1.00 57.75 88 ALA A N 1
ATOM 669 C CA . ALA A 1 88 ? -4.738 17.982 -38.660 1.00 57.75 88 ALA A CA 1
ATOM 670 C C . ALA A 1 88 ? -4.774 17.781 -37.136 1.00 57.75 88 ALA A C 1
ATOM 672 O O . ALA A 1 88 ? -4.596 16.671 -36.639 1.00 57.75 88 ALA A O 1
ATOM 673 N N . ALA A 1 89 ? -5.053 18.854 -36.404 1.00 54.94 89 ALA A N 1
ATOM 674 C CA . ALA A 1 89 ? -5.749 18.775 -35.127 1.00 54.94 89 ALA A CA 1
ATOM 675 C C . ALA A 1 89 ? -6.983 19.682 -35.275 1.00 54.94 89 ALA A C 1
ATOM 677 O O . ALA A 1 89 ? -6.789 20.886 -35.463 1.00 54.94 89 ALA A O 1
ATOM 678 N N . PRO A 1 90 ? -8.216 19.145 -35.348 1.00 51.44 90 PRO A N 1
ATOM 679 C CA . PRO A 1 90 ? -9.403 19.946 -35.072 1.00 51.44 90 PRO A CA 1
ATOM 680 C C . PRO A 1 90 ? -9.424 20.409 -33.609 1.00 51.44 90 PRO A C 1
ATOM 682 O O . PRO A 1 90 ? -8.846 19.699 -32.752 1.00 51.44 90 PRO A O 1
#

Foldseek 3Di:
DDDDDDDDPDDPVNVQVVCCVVPVDGDDSVVVVVVDDDPADPVRDDPDDPPPPCVSVQQPDPVSVVVVVVVVVVVDDDVVNHDPPDPDDD

pLDDT: mean 90.27, std 9.4, range [51.44, 96.88]

Secondary structure (DSSP, 8-state):
-------TT--HHHHHHHHHHHHSS---HHHHHHHPPPSS-GGG---S--S-SGGGTS--SHHHHHHHHHHHHTTS--TTTS----S---

InterPro domains:
  IPR020581 Glycine cleavage system P protein [PTHR11773] (2-86)

Radius of gyration: 23.8 Å; chains: 1; bounding box: 43×37×66 Å

Sequence (90 aa):
MLGVAFHEAATEADLAKLIELFTGKPADIAALDAAAQDAIPAALKRESAILTHPVFNTHHSEHEMLRYMKKLENRDLAMNHSMISLAAAP